Protein AF-A0A3M5MAK5-F1 (afdb_monomer)

InterPro domains:
  IPR031618 Putative type IV secretory system protein [PF16932] (5-114)

pLDDT: mean 80.38, std 16.44, range [36.91, 98.12]

Organism: NCBI:txid103985

Structure (mmCIF, N/CA/C/O backbone):
data_AF-A0A3M5MAK5-F1
#
_entry.id   AF-A0A3M5MAK5-F1
#
loop_
_atom_site.group_PDB
_atom_site.id
_atom_site.type_symbol
_atom_site.label_atom_id
_atom_site.label_alt_id
_atom_site.label_comp_id
_atom_site.label_asym_id
_atom_site.label_entity_id
_atom_site.label_seq_id
_atom_site.pdbx_PDB_ins_code
_atom_site.Cartn_x
_atom_site.Cartn_y
_atom_site.Cartn_z
_atom_site.occupancy
_atom_site.B_iso_or_equiv
_atom_site.auth_seq_id
_atom_site.auth_comp_id
_atom_site.auth_asym_id
_atom_site.auth_atom_id
_atom_site.pdbx_PDB_model_num
ATOM 1 N N . MET A 1 1 ? 29.747 40.293 -6.401 1.00 46.94 1 MET A N 1
ATOM 2 C CA . MET A 1 1 ? 28.872 40.506 -7.576 1.00 46.94 1 MET A CA 1
ATOM 3 C C . MET A 1 1 ? 29.586 39.916 -8.778 1.00 46.94 1 MET A C 1
ATOM 5 O O . MET A 1 1 ? 30.772 40.183 -8.899 1.00 46.94 1 MET A O 1
ATOM 9 N N . ALA A 1 2 ? 28.863 39.138 -9.595 1.00 39.06 2 ALA A N 1
ATOM 10 C CA . ALA A 1 2 ? 29.329 38.220 -10.650 1.00 39.06 2 ALA A CA 1
ATOM 11 C C . ALA A 1 2 ? 30.033 36.967 -10.091 1.00 39.06 2 ALA A C 1
ATOM 13 O O . ALA A 1 2 ? 31.025 37.074 -9.389 1.00 39.06 2 ALA A O 1
ATOM 14 N N . GLY A 1 3 ? 29.567 35.739 -10.284 1.00 36.91 3 GLY A N 1
ATOM 15 C CA . GLY A 1 3 ? 28.543 35.202 -11.173 1.00 36.91 3 GLY A CA 1
ATOM 16 C C . GLY A 1 3 ? 28.989 33.773 -11.460 1.00 36.91 3 GLY A C 1
ATOM 17 O O . GLY A 1 3 ? 29.894 33.569 -12.259 1.00 36.91 3 GLY A O 1
ATOM 18 N N . LEU A 1 4 ? 28.449 32.806 -10.717 1.00 40.28 4 LEU A N 1
ATOM 19 C CA . LEU A 1 4 ? 28.689 31.387 -10.959 1.00 40.28 4 LEU A CA 1
ATOM 20 C C . LEU A 1 4 ? 28.052 31.057 -12.309 1.00 40.28 4 LEU A C 1
ATOM 22 O O . LEU A 1 4 ? 26.830 30.967 -12.403 1.00 40.28 4 LEU A O 1
ATOM 26 N N . SER A 1 5 ? 28.869 30.928 -13.351 1.00 43.47 5 SER A N 1
ATOM 27 C CA . SER A 1 5 ? 28.440 30.375 -14.631 1.00 43.47 5 SER A CA 1
ATOM 28 C C . SER A 1 5 ? 28.127 28.896 -14.425 1.00 43.47 5 SER A C 1
ATOM 30 O O . SER A 1 5 ? 28.962 28.029 -14.661 1.00 43.47 5 SER A O 1
ATOM 32 N N . SER A 1 6 ? 26.929 28.606 -13.919 1.00 42.00 6 S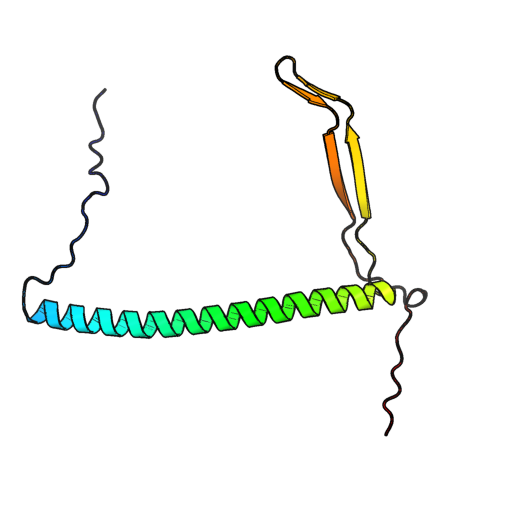ER A N 1
ATOM 33 C CA . SER A 1 6 ? 26.332 27.286 -14.032 1.00 42.00 6 SER A CA 1
ATOM 34 C C . SER A 1 6 ? 26.128 27.022 -15.520 1.00 42.00 6 SER A C 1
ATOM 36 O O . SER A 1 6 ? 25.247 27.619 -16.141 1.00 42.00 6 SER A O 1
ATOM 38 N N . SER A 1 7 ? 26.960 26.159 -16.099 1.00 44.88 7 SER A N 1
ATOM 39 C CA . SER A 1 7 ? 26.634 25.457 -17.336 1.00 44.88 7 SER A CA 1
ATOM 40 C C . SER A 1 7 ? 25.288 24.764 -17.111 1.00 44.88 7 SER A C 1
ATOM 42 O O . SER A 1 7 ? 25.198 23.821 -16.321 1.00 44.88 7 SER A O 1
ATOM 44 N N . GLY A 1 8 ? 24.229 25.338 -17.683 1.00 41.91 8 GLY A N 1
ATOM 45 C CA . GLY A 1 8 ? 22.860 24.851 -17.550 1.00 41.91 8 GLY A CA 1
ATOM 46 C C . GLY A 1 8 ? 22.680 23.451 -18.151 1.00 41.91 8 GLY A C 1
ATOM 47 O O . GLY A 1 8 ? 23.548 22.980 -18.884 1.00 41.91 8 GLY A O 1
ATOM 48 N N . PRO A 1 9 ? 21.558 22.780 -17.848 1.00 50.41 9 PRO A N 1
ATOM 49 C CA . PRO A 1 9 ? 21.302 21.375 -18.171 1.00 50.41 9 PRO A CA 1
ATOM 50 C C . PRO A 1 9 ? 20.887 21.143 -19.641 1.00 50.41 9 PRO A C 1
ATOM 52 O O . PRO A 1 9 ? 20.095 20.248 -19.921 1.00 50.41 9 PRO A O 1
ATOM 55 N N . ASP A 1 10 ? 21.433 21.924 -20.575 1.00 47.34 10 ASP A N 1
ATOM 56 C CA . ASP A 1 10 ? 21.039 21.938 -21.993 1.00 47.34 10 ASP A CA 1
ATOM 57 C C . ASP A 1 10 ? 22.008 21.182 -22.915 1.00 47.34 10 ASP A C 1
ATOM 59 O O . ASP A 1 10 ? 21.983 21.357 -24.132 1.00 47.34 10 ASP A O 1
ATOM 63 N N . ASP A 1 11 ? 22.803 20.260 -22.375 1.00 47.03 11 ASP A N 1
ATOM 64 C CA . ASP A 1 11 ? 23.422 19.224 -23.198 1.00 47.03 11 ASP A CA 1
ATOM 65 C C . ASP A 1 11 ? 22.422 18.079 -23.335 1.00 47.03 11 ASP A C 1
ATOM 67 O O . ASP A 1 11 ? 22.520 17.029 -22.697 1.00 47.03 11 ASP A O 1
ATOM 71 N N . ALA A 1 12 ? 21.412 18.295 -24.178 1.00 49.62 12 ALA A N 1
ATOM 72 C CA . ALA A 1 12 ? 20.669 17.206 -24.781 1.00 49.62 12 ALA A CA 1
ATOM 73 C C . ALA A 1 12 ? 21.692 16.317 -25.500 1.00 49.62 12 ALA A C 1
ATOM 75 O O . ALA A 1 12 ? 22.046 16.570 -26.652 1.00 49.62 12 ALA A O 1
ATOM 76 N N . VAL A 1 13 ? 22.209 15.304 -24.796 1.00 53.34 13 VAL A N 1
ATOM 77 C CA . VAL A 1 13 ? 23.091 14.284 -25.355 1.00 53.34 13 VAL A CA 1
ATOM 78 C C . VAL A 1 13 ? 22.264 13.539 -26.391 1.00 53.34 13 VAL A C 1
ATOM 80 O O . VAL A 1 13 ? 21.595 12.546 -26.114 1.00 53.34 13 VAL A O 1
ATOM 83 N N . SER A 1 14 ? 22.260 14.069 -27.607 1.00 55.44 14 SER A N 1
ATOM 84 C CA . SER A 1 14 ? 21.805 13.371 -28.786 1.00 55.44 14 SER A CA 1
ATOM 85 C C . SER A 1 14 ? 22.767 12.206 -28.958 1.00 55.44 14 SER A C 1
ATOM 87 O O . SER A 1 14 ? 23.863 12.366 -29.491 1.00 55.44 14 SER A O 1
ATOM 89 N N . VAL A 1 15 ? 22.391 11.035 -28.437 1.00 61.50 15 VAL A N 1
ATOM 90 C CA . VAL A 1 15 ? 23.155 9.786 -28.565 1.00 61.50 15 VAL A CA 1
ATOM 91 C C . VAL A 1 15 ? 22.996 9.269 -29.997 1.00 61.50 15 VAL A C 1
ATOM 93 O O . VAL A 1 15 ? 22.450 8.196 -30.245 1.00 61.50 15 VAL A O 1
ATOM 96 N N . THR A 1 16 ? 23.400 10.084 -30.966 1.00 69.75 16 THR A N 1
ATOM 97 C CA . THR A 1 16 ? 23.413 9.726 -32.377 1.00 69.75 16 THR A CA 1
ATOM 98 C C . THR A 1 16 ? 24.720 8.983 -32.635 1.00 69.75 16 THR A C 1
ATOM 100 O O . THR A 1 16 ? 25.785 9.569 -32.463 1.00 69.75 16 THR A O 1
ATOM 103 N N . PRO A 1 17 ? 24.685 7.695 -33.018 1.00 70.19 17 PRO A N 1
ATOM 104 C CA . PRO A 1 17 ? 25.909 6.943 -33.252 1.00 70.19 17 PRO A CA 1
ATOM 105 C C . PRO A 1 17 ? 26.676 7.516 -34.449 1.00 70.19 17 PRO A C 1
ATOM 107 O O . PRO A 1 17 ? 26.117 7.624 -35.541 1.00 70.19 17 PRO A O 1
ATOM 110 N N . GLU A 1 18 ? 27.959 7.826 -34.271 1.00 75.62 18 GLU A N 1
ATOM 111 C CA . GLU A 1 18 ? 28.789 8.473 -35.297 1.00 75.62 18 GLU A CA 1
ATOM 112 C C . GLU A 1 18 ? 29.347 7.466 -36.319 1.00 75.62 18 GLU A C 1
ATOM 114 O O . GLU A 1 18 ? 29.614 7.808 -37.470 1.00 75.62 18 GLU A O 1
ATOM 119 N N . ASN A 1 19 ? 29.491 6.193 -35.926 1.00 76.62 19 ASN A N 1
ATOM 120 C CA . ASN A 1 19 ? 30.038 5.125 -36.773 1.00 76.62 19 ASN A CA 1
ATOM 121 C C . ASN A 1 19 ? 29.157 3.858 -36.760 1.00 76.62 19 ASN A C 1
ATOM 123 O O . ASN A 1 19 ? 28.416 3.590 -35.815 1.00 76.62 19 ASN A O 1
ATOM 127 N N . ARG A 1 20 ? 29.272 3.021 -37.800 1.00 78.44 20 ARG A N 1
ATOM 128 C CA . ARG A 1 20 ? 28.540 1.755 -37.985 1.00 78.44 20 ARG A CA 1
ATOM 129 C C . ARG A 1 20 ? 28.646 0.815 -36.779 1.00 78.44 20 ARG A C 1
ATOM 131 O O . ARG A 1 20 ? 27.646 0.204 -36.414 1.00 78.44 20 ARG A O 1
ATOM 138 N N . VAL A 1 21 ? 29.818 0.735 -36.141 1.00 83.75 21 VAL A N 1
ATOM 139 C CA . VAL A 1 21 ? 30.032 -0.081 -34.928 1.00 83.75 21 VAL A CA 1
ATOM 140 C C . VAL A 1 21 ? 29.203 0.447 -33.755 1.00 83.75 21 VAL A C 1
ATOM 142 O O . VAL A 1 21 ? 28.470 -0.312 -33.125 1.00 83.75 21 VAL A O 1
ATOM 145 N N . GLN A 1 22 ? 29.250 1.759 -33.506 1.00 83.44 22 GLN A N 1
ATOM 146 C CA . GLN A 1 22 ? 28.451 2.397 -32.457 1.00 83.44 22 GLN A CA 1
ATOM 147 C C . GLN A 1 22 ? 26.951 2.260 -32.744 1.00 83.44 22 GLN A C 1
ATOM 149 O O . GLN A 1 22 ? 26.172 2.013 -31.830 1.00 83.44 22 GLN A O 1
ATOM 154 N N . LYS A 1 23 ? 26.538 2.351 -34.017 1.00 85.19 23 LYS A N 1
ATOM 155 C CA . LYS A 1 23 ? 25.139 2.171 -34.422 1.00 85.19 23 LYS A CA 1
ATOM 156 C C . LYS A 1 23 ? 24.638 0.763 -34.123 1.00 85.19 23 LYS A C 1
ATOM 158 O O . LYS A 1 23 ? 23.539 0.619 -33.599 1.00 85.19 23 LYS A O 1
ATOM 163 N N . ALA A 1 24 ? 25.437 -0.261 -34.415 1.00 87.38 24 ALA A N 1
ATOM 164 C CA . ALA A 1 24 ? 25.086 -1.644 -34.105 1.00 87.38 24 ALA A CA 1
ATOM 165 C C . ALA A 1 24 ? 24.965 -1.876 -32.589 1.00 87.38 24 ALA A C 1
ATOM 167 O O . ALA A 1 24 ? 24.001 -2.499 -32.142 1.00 87.38 24 ALA A O 1
ATOM 168 N N . LEU A 1 25 ? 25.897 -1.325 -31.801 1.00 89.00 25 LEU A N 1
ATOM 169 C CA . LEU A 1 25 ? 25.857 -1.401 -30.339 1.00 89.00 25 LEU A CA 1
ATOM 170 C C . LEU A 1 25 ? 24.630 -0.682 -29.765 1.00 89.00 25 LEU A C 1
ATOM 172 O O . LEU A 1 25 ? 23.908 -1.256 -28.955 1.00 89.00 25 LEU A O 1
ATOM 176 N N . TRP A 1 26 ? 24.345 0.533 -30.235 1.00 87.81 26 TRP A N 1
ATOM 177 C CA . TRP A 1 26 ? 23.159 1.291 -29.838 1.00 87.81 26 TRP A CA 1
ATOM 178 C C . TRP A 1 26 ? 21.869 0.536 -30.184 1.00 87.81 26 TRP A C 1
ATOM 180 O O . TRP A 1 26 ? 21.002 0.370 -29.334 1.00 87.81 26 TRP A O 1
ATOM 190 N N . GLN A 1 27 ? 21.762 -0.021 -31.394 1.00 89.62 27 GLN A N 1
ATOM 191 C CA . GLN A 1 27 ? 20.607 -0.832 -31.797 1.00 89.62 27 GLN A CA 1
ATOM 192 C C . GLN A 1 27 ? 20.456 -2.111 -30.961 1.00 89.62 27 GLN A C 1
ATOM 194 O O . GLN A 1 27 ? 19.337 -2.572 -30.734 1.00 89.62 27 GLN A O 1
ATOM 199 N N . ALA A 1 28 ? 21.557 -2.728 -30.527 1.00 92.38 28 ALA A N 1
ATOM 200 C CA . ALA A 1 28 ? 21.514 -3.870 -29.618 1.00 92.38 28 ALA A CA 1
ATOM 201 C C . ALA A 1 28 ? 21.023 -3.450 -28.225 1.00 92.38 28 ALA A C 1
ATOM 203 O O . ALA A 1 28 ? 20.068 -4.042 -27.725 1.00 92.38 28 ALA A O 1
ATOM 204 N N . ALA A 1 29 ? 21.593 -2.384 -27.659 1.00 92.50 29 ALA A N 1
ATOM 205 C CA . ALA A 1 29 ? 21.221 -1.863 -26.347 1.00 92.50 29 ALA A CA 1
ATOM 206 C C . ALA A 1 29 ? 19.757 -1.393 -26.294 1.00 92.50 29 ALA A C 1
ATOM 208 O O . ALA A 1 29 ? 19.048 -1.715 -25.348 1.00 92.50 29 ALA A O 1
ATOM 209 N N . VAL A 1 30 ? 19.262 -0.709 -27.332 1.00 93.75 30 VAL A N 1
ATOM 210 C CA . VAL A 1 30 ? 17.852 -0.289 -27.417 1.00 93.75 30 VAL A CA 1
ATOM 211 C C . VAL A 1 30 ? 16.914 -1.494 -27.473 1.00 93.75 30 VAL A C 1
ATOM 213 O O . VAL A 1 30 ? 15.901 -1.516 -26.777 1.00 93.75 30 VAL A O 1
ATOM 216 N N . ARG A 1 31 ? 17.242 -2.525 -28.263 1.00 94.56 31 ARG A N 1
ATOM 217 C CA . ARG A 1 31 ? 16.429 -3.752 -28.320 1.00 94.56 31 ARG A CA 1
ATOM 218 C C . ARG A 1 31 ? 16.413 -4.488 -26.983 1.00 94.56 31 ARG A C 1
ATOM 220 O O . ARG A 1 31 ? 15.357 -4.974 -26.583 1.00 94.56 31 ARG A O 1
ATOM 227 N N . GLN A 1 32 ? 17.556 -4.547 -26.304 1.00 95.94 32 GLN A N 1
ATOM 228 C CA . GLN A 1 32 ? 17.664 -5.135 -24.973 1.00 95.94 32 GLN A CA 1
ATOM 229 C C . GLN A 1 32 ? 16.836 -4.343 -23.953 1.00 95.94 32 GLN A C 1
ATOM 231 O O . GLN A 1 32 ? 15.958 -4.920 -23.319 1.00 95.94 32 GLN A O 1
ATOM 236 N N . GLY A 1 33 ? 17.028 -3.023 -23.873 1.00 95.44 33 GLY A N 1
ATOM 237 C CA . GLY A 1 33 ? 16.287 -2.155 -22.957 1.00 95.44 33 GLY A CA 1
ATOM 238 C C . GLY A 1 33 ? 14.777 -2.172 -23.202 1.00 95.44 33 GLY A C 1
ATOM 239 O O . GLY A 1 33 ? 13.997 -2.133 -22.257 1.00 95.44 33 GLY A O 1
ATOM 240 N N . TRP A 1 34 ? 14.334 -2.318 -24.454 1.00 95.94 34 TRP A N 1
ATOM 241 C CA . TRP A 1 34 ? 12.915 -2.518 -24.765 1.00 95.94 34 TRP A CA 1
ATOM 242 C C . TRP A 1 34 ? 12.378 -3.857 -24.237 1.00 95.94 34 TRP A C 1
ATOM 244 O O . TRP A 1 34 ? 11.254 -3.934 -23.739 1.00 95.94 34 TRP A O 1
ATOM 254 N N . GLY A 1 35 ? 13.168 -4.929 -24.345 1.00 97.38 35 GLY A N 1
ATOM 255 C CA . GLY A 1 35 ? 12.832 -6.236 -23.780 1.00 97.38 35 GLY A CA 1
ATOM 256 C C . GLY A 1 35 ? 12.724 -6.193 -22.256 1.00 97.38 35 GLY A C 1
ATOM 257 O O . GLY A 1 35 ? 11.692 -6.576 -21.707 1.00 97.38 35 GLY A O 1
ATOM 258 N N . GLU A 1 36 ? 13.752 -5.662 -21.599 1.00 97.25 36 GLU A N 1
ATOM 259 C CA . GLU A 1 36 ? 13.808 -5.493 -20.142 1.00 97.25 36 GLU A CA 1
ATOM 260 C C . GLU A 1 36 ? 12.694 -4.568 -19.634 1.00 97.25 36 GLU A C 1
ATOM 262 O O . GLU A 1 36 ? 12.046 -4.868 -18.634 1.00 97.25 36 GLU A O 1
ATOM 267 N N . GLY A 1 37 ? 12.405 -3.482 -20.356 1.00 97.00 37 GLY A N 1
ATOM 268 C CA . GLY A 1 37 ? 11.330 -2.551 -20.026 1.00 97.00 37 GLY A CA 1
ATOM 269 C C . GLY A 1 37 ? 9.949 -3.206 -20.042 1.00 97.00 37 GLY A C 1
ATOM 270 O O . GLY A 1 37 ? 9.164 -2.985 -19.123 1.00 97.00 37 GLY A O 1
ATOM 271 N N . ARG A 1 38 ? 9.661 -4.063 -21.033 1.00 97.75 38 ARG A N 1
ATOM 272 C CA . ARG A 1 38 ? 8.407 -4.838 -21.061 1.00 97.75 38 ARG A CA 1
ATOM 273 C C . ARG A 1 38 ? 8.313 -5.803 -19.885 1.00 97.75 38 ARG A C 1
ATOM 275 O O . ARG A 1 38 ? 7.302 -5.807 -19.196 1.00 97.75 38 ARG A O 1
ATOM 282 N N . GLN A 1 39 ? 9.378 -6.557 -19.618 1.00 98.06 39 GLN A N 1
ATOM 283 C CA . GLN A 1 39 ? 9.404 -7.490 -18.492 1.00 98.06 39 GLN A CA 1
ATOM 284 C C . GLN A 1 39 ? 9.208 -6.769 -17.149 1.00 98.06 39 GLN A C 1
ATOM 286 O O . GLN A 1 39 ? 8.456 -7.236 -16.298 1.00 98.06 39 GLN A O 1
ATOM 291 N N . SER A 1 40 ? 9.855 -5.617 -16.970 1.00 96.88 40 SER A N 1
ATOM 292 C CA . SER A 1 40 ? 9.684 -4.772 -15.787 1.00 96.88 40 SER A CA 1
ATOM 293 C C . SER A 1 40 ? 8.246 -4.258 -15.664 1.00 96.88 40 SER A C 1
ATOM 295 O O . SER A 1 40 ? 7.647 -4.345 -14.593 1.00 96.88 40 SER A O 1
ATOM 297 N N . ALA A 1 41 ? 7.643 -3.795 -16.765 1.00 97.75 41 ALA A N 1
ATOM 298 C CA . ALA A 1 41 ? 6.250 -3.355 -16.774 1.00 97.75 41 ALA A CA 1
ATOM 299 C C . ALA A 1 41 ? 5.281 -4.481 -16.370 1.00 97.75 41 ALA A C 1
ATOM 301 O O . ALA A 1 41 ? 4.384 -4.244 -15.557 1.00 97.75 41 ALA A O 1
ATOM 302 N N . ASP A 1 42 ? 5.496 -5.702 -16.864 1.00 97.94 42 ASP A N 1
ATOM 303 C CA . ASP A 1 42 ? 4.686 -6.873 -16.510 1.00 97.94 42 ASP A CA 1
ATOM 304 C C . ASP A 1 42 ? 4.808 -7.214 -15.014 1.00 97.94 42 ASP A C 1
ATOM 306 O O . ASP A 1 42 ? 3.801 -7.424 -1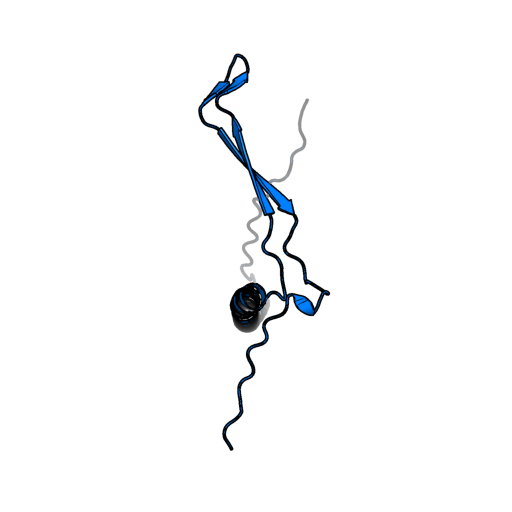4.335 1.00 97.94 42 ASP A O 1
ATOM 310 N N . GLN A 1 43 ? 6.025 -7.185 -14.462 1.00 97.88 43 GLN A N 1
ATOM 311 C CA . GLN A 1 43 ? 6.268 -7.421 -13.032 1.00 97.88 43 GLN A CA 1
ATOM 312 C C . GLN A 1 43 ? 5.604 -6.361 -12.145 1.00 97.88 43 GLN A C 1
ATOM 314 O O . GLN A 1 43 ? 5.013 -6.684 -11.112 1.00 97.88 43 GLN A O 1
ATOM 319 N N . ILE A 1 44 ? 5.675 -5.088 -12.543 1.00 97.94 44 ILE A N 1
ATOM 320 C CA . ILE A 1 44 ? 5.018 -3.988 -11.825 1.00 97.94 44 ILE A CA 1
ATOM 321 C C . ILE A 1 44 ? 3.500 -4.170 -11.856 1.00 97.94 44 ILE A C 1
ATOM 323 O O . ILE A 1 44 ? 2.831 -3.972 -10.838 1.00 97.94 44 ILE A O 1
ATOM 327 N N . LEU A 1 45 ? 2.947 -4.559 -13.005 1.00 97.75 45 LEU A N 1
ATOM 328 C CA . LEU A 1 45 ? 1.521 -4.817 -13.146 1.00 97.75 45 LEU A CA 1
ATOM 329 C C . LEU A 1 45 ? 1.068 -5.947 -12.213 1.00 97.75 45 LEU A C 1
ATOM 331 O O . LEU A 1 45 ? 0.107 -5.772 -11.462 1.00 97.75 45 LEU A O 1
ATOM 335 N N . GLU A 1 46 ? 1.790 -7.066 -12.200 1.00 98.12 46 GLU A N 1
ATOM 336 C CA . GLU A 1 46 ? 1.515 -8.197 -11.312 1.00 98.12 46 G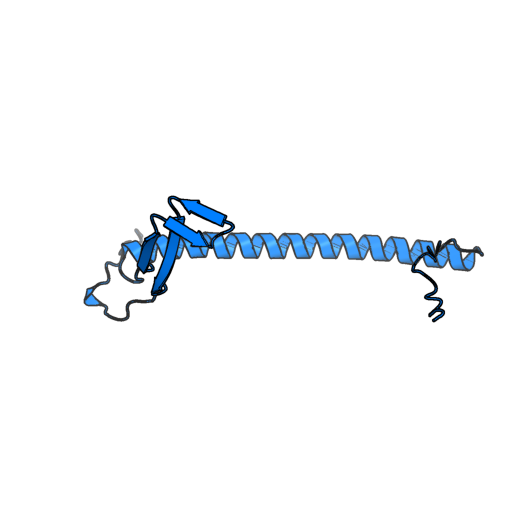LU A CA 1
ATOM 337 C C . GLU A 1 46 ? 1.584 -7.792 -9.831 1.00 98.12 46 GLU A C 1
ATOM 339 O O . GLU A 1 46 ? 0.660 -8.064 -9.057 1.00 98.12 46 GLU A O 1
ATOM 344 N N . ALA A 1 47 ? 2.636 -7.075 -9.428 1.00 97.81 47 ALA A N 1
ATOM 345 C CA . ALA A 1 47 ? 2.791 -6.592 -8.058 1.00 97.81 47 ALA A CA 1
ATOM 346 C C . ALA A 1 47 ? 1.633 -5.671 -7.633 1.00 97.81 47 ALA A C 1
ATOM 348 O O . ALA A 1 47 ? 1.116 -5.786 -6.516 1.00 97.81 47 ALA A O 1
ATOM 349 N N . ASN A 1 48 ? 1.179 -4.792 -8.531 1.00 97.69 48 ASN A N 1
ATOM 350 C CA . ASN A 1 48 ? 0.042 -3.909 -8.283 1.00 97.69 48 ASN A CA 1
ATOM 351 C C . ASN A 1 48 ? -1.272 -4.685 -8.140 1.00 97.69 48 ASN A C 1
ATOM 353 O O . ASN A 1 48 ? -2.048 -4.397 -7.226 1.00 97.69 48 ASN A O 1
ATOM 357 N N . PHE A 1 49 ? -1.511 -5.702 -8.972 1.00 97.69 49 PHE A N 1
ATOM 358 C CA . PHE A 1 49 ? -2.685 -6.5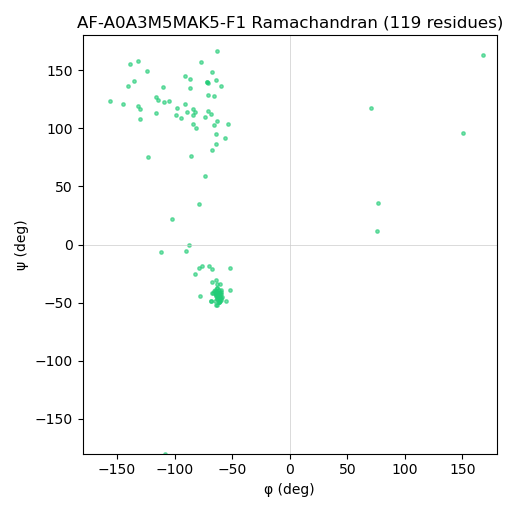69 -8.833 1.00 97.69 49 PHE A CA 1
ATOM 359 C C . PHE A 1 49 ? -2.673 -7.362 -7.527 1.00 97.69 49 PHE A C 1
ATOM 361 O O . PHE A 1 49 ? -3.703 -7.459 -6.850 1.00 97.69 49 PHE A O 1
ATOM 368 N N . ASN A 1 50 ? -1.513 -7.884 -7.132 1.00 97.50 50 ASN A N 1
ATOM 369 C CA . ASN A 1 50 ? -1.348 -8.586 -5.864 1.00 97.50 50 ASN A CA 1
ATOM 370 C C . ASN A 1 50 ? -1.629 -7.658 -4.676 1.00 97.50 50 ASN A C 1
ATOM 372 O O . ASN A 1 50 ? -2.359 -8.033 -3.754 1.00 97.50 50 ASN A O 1
ATOM 376 N N . ARG A 1 51 ? -1.129 -6.417 -4.724 1.00 97.38 5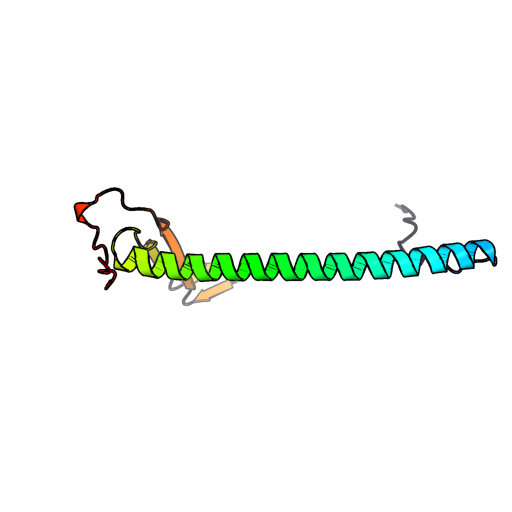1 ARG A N 1
ATOM 377 C CA . ARG A 1 51 ? -1.415 -5.392 -3.713 1.00 97.38 51 ARG A CA 1
ATOM 378 C C . ARG A 1 51 ? -2.902 -5.054 -3.650 1.00 97.38 51 ARG A C 1
ATOM 380 O O . ARG A 1 51 ? -3.474 -5.098 -2.566 1.00 97.38 51 ARG A O 1
ATOM 387 N N . LEU A 1 52 ? -3.540 -4.785 -4.789 1.00 97.31 52 LEU A N 1
ATOM 388 C CA . LEU A 1 52 ? -4.971 -4.479 -4.851 1.00 97.31 52 LEU A CA 1
ATOM 389 C C . LEU A 1 52 ? -5.813 -5.625 -4.280 1.00 97.31 52 LEU A C 1
ATOM 391 O O . LEU A 1 52 ? -6.709 -5.402 -3.468 1.00 97.31 52 LEU A O 1
ATOM 395 N N . THR A 1 53 ? -5.490 -6.861 -4.661 1.00 97.12 53 THR A N 1
ATOM 396 C CA . THR A 1 53 ? -6.177 -8.062 -4.177 1.00 97.12 53 THR A CA 1
ATOM 397 C C . THR A 1 53 ? -6.024 -8.218 -2.666 1.00 97.12 53 THR A C 1
ATOM 399 O O . THR A 1 53 ? -7.006 -8.494 -1.973 1.00 97.12 53 THR A O 1
ATOM 402 N N . ARG A 1 54 ? -4.808 -8.028 -2.139 1.00 97.38 54 ARG A N 1
ATOM 403 C CA . ARG A 1 54 ? -4.528 -8.074 -0.700 1.00 97.38 54 ARG A CA 1
ATOM 404 C C . ARG A 1 54 ? -5.310 -7.001 0.050 1.00 97.38 54 ARG A C 1
ATOM 406 O O . ARG A 1 54 ? -5.967 -7.320 1.037 1.00 97.38 54 ARG A O 1
ATOM 413 N N . ASP A 1 55 ? -5.256 -5.760 -0.419 1.00 96.88 55 ASP A N 1
ATOM 414 C CA . ASP A 1 55 ? -5.862 -4.616 0.260 1.00 96.88 55 ASP A CA 1
ATOM 415 C C . ASP A 1 55 ? -7.401 -4.728 0.237 1.00 96.88 55 ASP A C 1
ATOM 417 O O . ASP A 1 55 ? -8.053 -4.554 1.269 1.00 96.88 55 ASP A O 1
ATOM 421 N N . TYR A 1 56 ? -7.993 -5.148 -0.889 1.00 96.06 56 TYR A N 1
ATOM 422 C CA . TYR A 1 56 ? -9.431 -5.421 -0.993 1.00 96.06 56 TYR A CA 1
ATOM 423 C C . TYR A 1 56 ? -9.885 -6.546 -0.052 1.00 96.06 56 TYR A C 1
ATOM 425 O O . TYR A 1 56 ? -10.842 -6.381 0.711 1.00 96.06 56 TYR A O 1
ATOM 433 N N . ARG A 1 57 ? -9.180 -7.687 -0.058 1.00 96.75 57 ARG A N 1
ATOM 434 C CA . ARG A 1 57 ? -9.477 -8.807 0.852 1.00 96.75 57 ARG A CA 1
ATOM 435 C C . ARG A 1 57 ? -9.313 -8.398 2.314 1.00 96.75 57 ARG A C 1
ATOM 437 O O . ARG A 1 57 ? -10.142 -8.778 3.135 1.00 96.75 57 ARG A O 1
ATOM 444 N N . GLY A 1 58 ? -8.294 -7.599 2.628 1.00 95.31 58 GLY A N 1
ATOM 445 C CA . GLY A 1 58 ? -8.057 -7.058 3.965 1.00 95.31 58 GLY A CA 1
ATOM 446 C C . GLY A 1 58 ? -9.213 -6.188 4.456 1.00 95.31 58 GLY A C 1
ATOM 447 O O . GLY A 1 58 ? -9.692 -6.385 5.570 1.00 95.31 58 GLY A O 1
ATOM 448 N N . MET A 1 59 ? -9.736 -5.289 3.615 1.00 94.81 59 MET A N 1
ATOM 449 C CA . MET A 1 59 ? -10.907 -4.469 3.959 1.00 94.81 59 MET A CA 1
ATOM 450 C C . MET A 1 59 ? -12.179 -5.306 4.148 1.00 94.81 59 MET A C 1
ATOM 452 O O . MET A 1 59 ? -12.958 -5.052 5.070 1.00 94.81 59 MET A O 1
ATOM 456 N N . LEU A 1 60 ? -12.385 -6.333 3.316 1.00 94.75 60 LEU A N 1
ATOM 457 C CA . LEU A 1 60 ? -13.509 -7.257 3.483 1.00 94.75 60 LEU A CA 1
ATOM 458 C C . LEU A 1 60 ? -13.398 -8.037 4.801 1.00 94.75 60 LEU A C 1
ATOM 460 O O . LEU A 1 60 ? -14.384 -8.150 5.533 1.00 94.75 60 LEU A O 1
ATOM 464 N N . MET A 1 61 ? -12.201 -8.535 5.121 1.00 93.62 61 MET A N 1
ATOM 465 C CA . MET A 1 61 ? -11.913 -9.225 6.378 1.00 93.62 61 MET A CA 1
ATOM 466 C C . MET A 1 61 ? -12.135 -8.298 7.576 1.00 93.62 61 MET A C 1
ATOM 468 O O . MET A 1 61 ? -12.822 -8.688 8.513 1.00 93.62 61 MET A O 1
ATOM 472 N N . TYR A 1 62 ? -11.651 -7.053 7.524 1.00 92.88 62 TYR A N 1
ATOM 473 C CA . TYR A 1 62 ? -11.918 -6.040 8.549 1.00 92.88 62 TYR A CA 1
ATOM 474 C C . TYR A 1 62 ? -13.423 -5.845 8.771 1.00 92.88 62 TYR A C 1
ATOM 476 O O . TYR A 1 62 ? -13.893 -5.916 9.902 1.00 92.88 62 TYR A O 1
ATOM 484 N N . SER A 1 63 ? -14.199 -5.679 7.695 1.00 90.69 63 SER A N 1
ATOM 485 C CA . SER A 1 63 ? -15.657 -5.525 7.773 1.00 90.69 63 SER A CA 1
ATOM 486 C C . SER A 1 63 ? -16.339 -6.733 8.429 1.00 90.69 63 SER A C 1
ATOM 488 O O . SER A 1 63 ? -17.287 -6.576 9.199 1.00 90.69 63 SER A O 1
ATOM 490 N N . GLN A 1 64 ? -15.863 -7.948 8.142 1.00 91.25 64 GLN A N 1
ATOM 491 C CA . GLN A 1 64 ? -16.364 -9.171 8.771 1.00 91.25 64 GLN A CA 1
ATOM 492 C C . GLN A 1 64 ? -15.995 -9.242 10.257 1.00 91.25 64 GLN A C 1
ATOM 494 O O . GLN A 1 64 ? -16.878 -9.475 11.079 1.00 91.25 64 GLN A O 1
ATOM 499 N N . LEU A 1 65 ? -14.728 -9.004 10.601 1.00 90.56 65 LEU A N 1
ATOM 500 C CA . LEU A 1 65 ? -14.227 -9.047 11.976 1.00 90.56 65 LEU A CA 1
ATOM 501 C C . LEU A 1 65 ? -14.874 -7.983 12.864 1.00 90.56 65 LEU A C 1
ATOM 503 O O . LEU A 1 65 ? -15.191 -8.271 14.015 1.00 90.56 65 LEU A O 1
ATOM 507 N N . LEU A 1 66 ? -15.130 -6.791 12.319 1.00 90.81 66 LEU A N 1
ATOM 508 C CA . LEU A 1 66 ? -15.852 -5.721 13.003 1.00 90.81 66 LEU A CA 1
ATOM 509 C C . LEU A 1 66 ? -17.277 -6.157 13.366 1.00 90.81 66 LEU A C 1
ATOM 511 O O . LEU A 1 66 ? -17.697 -6.002 14.507 1.00 90.81 66 LEU A O 1
ATOM 515 N N . ARG A 1 67 ? -18.013 -6.770 12.425 1.00 88.12 67 ARG A N 1
ATOM 516 C CA . ARG A 1 67 ? -19.362 -7.305 12.704 1.00 88.12 67 ARG A CA 1
ATOM 517 C C . ARG A 1 67 ? -19.357 -8.442 13.723 1.00 88.12 67 ARG A C 1
ATOM 519 O O . ARG A 1 67 ? -20.342 -8.632 14.422 1.00 88.12 67 ARG A O 1
ATOM 526 N N . GLN A 1 68 ? -18.276 -9.209 13.769 1.00 90.12 68 GLN A N 1
ATOM 527 C CA . GLN A 1 68 ? -18.107 -10.327 14.691 1.00 90.12 68 GLN A CA 1
ATOM 528 C C . GLN A 1 68 ? -17.510 -9.900 16.045 1.00 90.12 68 GLN A C 1
ATOM 530 O O . GLN A 1 68 ? -17.326 -10.752 16.907 1.00 90.12 68 GLN A O 1
ATOM 535 N N . GLY A 1 69 ? -17.195 -8.616 16.253 1.00 87.06 69 GLY A N 1
ATOM 536 C CA . GLY A 1 69 ? -16.656 -8.107 17.520 1.00 87.06 69 GLY A CA 1
ATOM 537 C C . GLY A 1 69 ? -15.178 -8.422 17.783 1.00 87.06 69 GLY A C 1
ATOM 538 O O . GLY A 1 69 ? -14.701 -8.216 18.893 1.00 87.06 69 GLY A O 1
ATOM 539 N N . PHE A 1 70 ? -14.426 -8.901 16.785 1.00 87.62 70 PHE A N 1
ATOM 540 C CA . PHE A 1 70 ? -12.984 -9.162 16.924 1.00 87.62 70 PHE A CA 1
ATOM 541 C C . PHE A 1 70 ? -12.124 -7.895 16.823 1.00 87.62 70 PHE A C 1
ATOM 543 O O . PHE A 1 70 ? -10.960 -7.911 17.225 1.00 87.62 70 PHE A O 1
ATOM 550 N N . ILE A 1 71 ? -12.657 -6.818 16.240 1.00 90.25 71 ILE A N 1
ATOM 551 C CA . ILE A 1 71 ? -11.962 -5.542 16.037 1.00 90.25 71 ILE A CA 1
ATOM 552 C C . ILE A 1 71 ? -12.894 -4.397 16.434 1.00 90.25 71 ILE A C 1
ATOM 554 O O . ILE A 1 71 ? -14.078 -4.432 16.103 1.00 90.25 71 ILE A O 1
ATOM 558 N N . THR A 1 72 ? -12.362 -3.362 17.082 1.00 87.12 72 THR A N 1
ATOM 559 C CA . THR A 1 72 ? -13.079 -2.105 17.328 1.00 87.12 72 THR A CA 1
ATOM 560 C C . THR A 1 72 ? -12.944 -1.137 16.153 1.00 87.12 72 THR A C 1
ATOM 562 O O . THR A 1 72 ? -11.897 -1.034 15.507 1.00 87.12 72 THR A O 1
ATOM 565 N N . ALA A 1 73 ? -14.019 -0.405 15.856 1.00 86.38 73 ALA A N 1
ATOM 566 C CA . ALA A 1 73 ? -13.964 0.690 14.894 1.00 86.38 73 ALA A CA 1
ATOM 567 C C . ALA A 1 73 ? -13.109 1.842 15.448 1.00 86.38 73 ALA A C 1
ATOM 569 O O . ALA A 1 73 ? -13.098 2.063 16.661 1.00 86.38 73 ALA A O 1
ATOM 570 N N . PRO A 1 74 ? -12.418 2.599 14.582 1.00 87.62 74 PRO A N 1
ATOM 571 C CA . PRO A 1 74 ? -11.702 3.776 15.032 1.00 87.62 74 PRO A CA 1
ATOM 572 C C . PRO A 1 74 ? -12.672 4.824 15.588 1.00 87.62 74 PRO A C 1
ATOM 574 O O . PRO A 1 74 ? -13.744 5.060 15.023 1.00 87.62 74 PRO A O 1
ATOM 577 N N . VAL A 1 75 ? -12.270 5.497 16.661 1.00 82.56 75 VAL A N 1
ATOM 578 C CA . VAL A 1 75 ? -13.057 6.583 17.251 1.00 82.56 75 VAL A CA 1
ATOM 579 C C . VAL A 1 75 ? -12.624 7.892 16.613 1.00 82.56 75 VAL A C 1
ATOM 581 O O . VAL A 1 75 ? -11.462 8.284 16.694 1.00 82.56 75 VAL A O 1
ATOM 584 N N . VAL A 1 76 ? -13.568 8.584 15.984 1.00 83.69 76 VAL A N 1
ATOM 585 C CA . VAL A 1 76 ? -13.334 9.872 15.331 1.00 83.69 76 VAL A CA 1
ATOM 586 C C . VAL A 1 76 ? -13.919 10.980 16.198 1.00 83.69 76 VAL A C 1
ATOM 588 O O .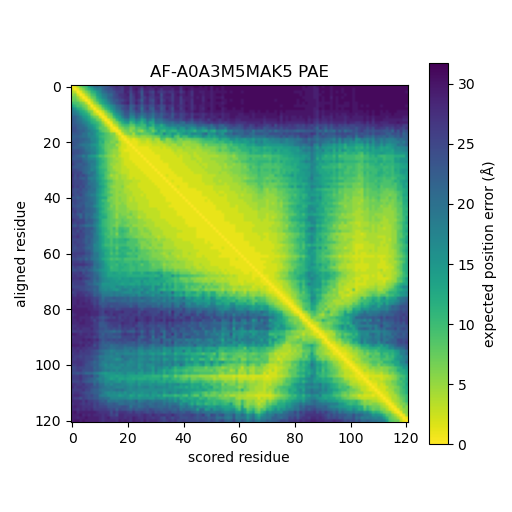 VAL A 1 76 ? -15.111 10.953 16.504 1.00 83.69 76 VAL A O 1
ATOM 591 N N . THR A 1 77 ? -13.102 11.960 16.582 1.00 78.25 77 THR A N 1
ATOM 592 C CA . THR A 1 77 ? -13.600 13.211 17.158 1.00 78.25 77 THR 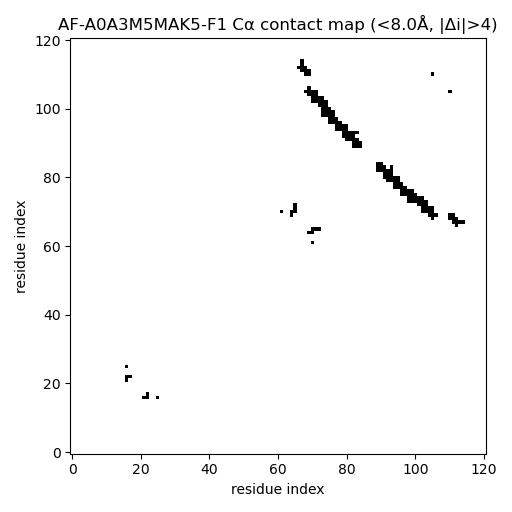A CA 1
ATOM 593 C C . THR A 1 77 ? -13.834 14.239 16.072 1.00 78.25 77 THR A C 1
ATOM 595 O O . THR A 1 77 ? -13.114 14.327 15.076 1.00 78.25 77 THR A O 1
ATOM 598 N N . ASP A 1 78 ? -14.869 15.033 16.286 1.00 76.88 78 ASP A N 1
ATOM 599 C CA . ASP A 1 78 ? -15.308 16.052 15.362 1.00 76.88 78 ASP A CA 1
ATOM 600 C C . ASP A 1 78 ? -15.474 17.361 16.126 1.00 76.88 78 ASP A C 1
ATOM 602 O O . ASP A 1 78 ? -16.253 17.440 17.075 1.00 76.88 78 ASP A O 1
ATOM 606 N N . GLN A 1 79 ? -14.680 18.360 15.759 1.00 74.56 79 GLN A N 1
ATOM 607 C CA . GLN A 1 79 ? -14.705 19.684 16.361 1.00 74.56 79 GLN A CA 1
ATOM 608 C C . GLN A 1 79 ? -15.127 20.689 15.296 1.00 74.56 79 GLN A C 1
ATOM 610 O O . GLN A 1 79 ? -14.414 20.929 14.321 1.00 74.56 79 GLN A O 1
ATOM 615 N N . GLN A 1 80 ? -16.306 21.271 15.485 1.00 66.75 80 GLN A N 1
ATOM 616 C CA . GLN A 1 80 ? -16.802 22.348 14.641 1.00 66.75 80 GLN A CA 1
ATOM 617 C C . GLN A 1 80 ? -16.326 23.679 15.227 1.00 66.75 80 GLN A C 1
ATOM 619 O O . GLN A 1 80 ? -16.719 24.047 16.334 1.00 66.75 80 GLN A O 1
ATOM 624 N N . GLN A 1 81 ? -15.464 24.389 14.501 1.00 68.38 81 GLN A N 1
ATOM 625 C CA . GLN A 1 81 ? -15.051 25.744 14.846 1.00 68.38 81 GLN A CA 1
ATOM 626 C C . GLN A 1 81 ? -15.861 26.735 14.009 1.00 68.38 81 GLN A C 1
ATOM 628 O O . GLN A 1 81 ? -15.739 26.821 12.788 1.00 68.38 81 GLN A O 1
ATOM 633 N N . THR A 1 82 ? -16.738 27.483 14.677 1.00 61.31 82 THR A N 1
ATOM 634 C CA . THR A 1 82 ? -17.666 28.401 14.002 1.00 61.31 82 THR A CA 1
ATOM 635 C C . THR A 1 82 ? -16.938 29.573 13.337 1.00 61.31 82 THR A C 1
ATOM 637 O O . THR A 1 82 ? -17.369 30.016 12.274 1.00 61.31 82 THR A O 1
ATOM 640 N N . VAL A 1 83 ? -15.822 30.041 13.910 1.00 60.66 83 VAL A N 1
ATOM 641 C CA . VAL A 1 83 ? -14.978 31.109 13.353 1.00 60.66 83 VAL A CA 1
ATOM 642 C C . VAL A 1 83 ? -13.512 30.818 13.681 1.00 60.66 83 VAL A C 1
ATOM 644 O O . VAL A 1 83 ? -13.151 30.757 14.855 1.00 60.66 83 VAL A O 1
ATOM 647 N N . THR A 1 84 ? -12.675 30.694 12.652 1.00 63.84 84 THR A N 1
ATOM 648 C CA . THR A 1 84 ? -11.224 30.490 12.784 1.00 63.84 84 THR A CA 1
ATOM 649 C C . THR A 1 84 ? -10.501 31.469 11.860 1.00 63.84 84 THR A C 1
ATOM 651 O O . THR A 1 84 ? -10.722 31.462 10.647 1.00 63.84 84 THR A O 1
ATOM 654 N N . GLY A 1 85 ? -9.661 32.355 12.405 1.00 65.50 85 GLY A N 1
ATOM 655 C CA . GLY A 1 85 ? -8.966 33.360 11.598 1.00 65.50 85 GLY A CA 1
ATOM 656 C C . GLY A 1 85 ? -8.269 34.478 12.377 1.00 65.50 85 GLY A C 1
ATOM 657 O O . GLY A 1 85 ? -8.577 34.717 13.540 1.00 65.50 85 GLY A O 1
ATOM 658 N N . ASP A 1 86 ? -7.363 35.175 11.689 1.00 71.56 86 ASP A N 1
ATOM 659 C CA . ASP A 1 86 ? -6.629 36.360 12.160 1.00 71.56 86 ASP A CA 1
ATOM 660 C C . ASP A 1 86 ? -7.131 37.634 11.449 1.00 71.56 86 ASP A C 1
ATOM 662 O O . ASP A 1 86 ? -7.983 37.579 10.562 1.00 71.56 86 ASP A O 1
ATOM 666 N N . ARG A 1 87 ? -6.558 38.808 11.770 1.00 68.56 87 ARG A N 1
ATOM 667 C CA . ARG A 1 87 ? -6.946 40.120 11.195 1.00 68.56 87 ARG A CA 1
ATOM 668 C C . ARG A 1 87 ? -6.983 40.189 9.660 1.00 68.56 87 ARG A C 1
ATOM 670 O O . ARG A 1 87 ? -7.598 41.110 9.134 1.00 68.56 87 ARG A O 1
ATOM 677 N N . GLN A 1 88 ? -6.312 39.279 8.952 1.00 72.69 88 GLN A N 1
ATOM 678 C CA . GLN A 1 88 ? -6.227 39.273 7.484 1.00 72.69 88 GLN A CA 1
ATOM 679 C C . GLN A 1 88 ? -6.964 38.108 6.809 1.00 72.69 88 GLN A C 1
ATOM 681 O O . GLN A 1 88 ? -7.053 38.083 5.583 1.00 72.69 88 GLN A O 1
ATOM 686 N N . LYS A 1 89 ? -7.496 37.141 7.569 1.00 62.84 89 LYS A N 1
ATOM 687 C CA . LYS A 1 89 ? -8.218 35.997 7.002 1.00 62.84 89 LYS A CA 1
ATOM 688 C C . LYS A 1 89 ? -9.178 35.410 8.025 1.00 62.84 89 LYS A C 1
ATOM 690 O O . LYS A 1 89 ? -8.744 34.983 9.086 1.00 62.84 89 LYS A O 1
ATOM 695 N N . LEU A 1 90 ? -10.453 35.334 7.662 1.00 76.88 90 LEU A N 1
ATOM 696 C CA . LEU A 1 90 ? -11.519 34.733 8.456 1.00 76.88 90 LEU A CA 1
ATOM 697 C C . LEU A 1 90 ? -12.076 33.522 7.706 1.00 76.88 90 LEU A C 1
ATOM 699 O O . LEU A 1 90 ? -12.444 33.635 6.538 1.00 76.88 90 LEU A O 1
ATOM 703 N N . THR A 1 91 ? -12.121 32.374 8.374 1.00 71.25 91 THR A N 1
ATOM 704 C CA . THR A 1 91 ? -12.750 31.149 7.873 1.00 71.25 91 THR A CA 1
ATOM 705 C C . THR A 1 91 ? -13.942 30.839 8.769 1.00 71.25 91 THR A C 1
ATOM 707 O O . THR A 1 91 ? -13.804 30.759 9.989 1.00 71.25 91 THR A O 1
ATOM 710 N N . THR A 1 92 ? -15.123 30.704 8.172 1.00 70.00 92 THR A N 1
ATOM 711 C CA . THR A 1 92 ? -16.376 30.435 8.889 1.00 70.00 92 THR A CA 1
ATOM 712 C C . THR A 1 92 ? -16.826 29.015 8.588 1.00 70.00 92 THR A C 1
ATOM 714 O O . THR A 1 92 ? -16.825 28.606 7.428 1.00 70.00 92 THR A O 1
ATOM 717 N N . GLY A 1 93 ? -17.245 28.282 9.621 1.00 71.06 93 GLY A N 1
ATOM 718 C CA . GLY A 1 93 ? -17.743 26.912 9.473 1.00 71.06 93 GLY A CA 1
ATOM 719 C C . GLY A 1 93 ? -16.645 25.869 9.259 1.00 71.06 93 GLY A C 1
ATOM 720 O O . GLY A 1 93 ? -16.858 24.914 8.512 1.00 71.06 93 GLY A O 1
ATOM 721 N N . ASP A 1 94 ? -15.488 26.042 9.900 1.00 75.06 94 ASP A N 1
ATOM 722 C CA . ASP A 1 94 ? -14.407 25.066 9.824 1.00 75.06 94 ASP A CA 1
ATOM 723 C C . ASP A 1 94 ? -14.762 23.800 10.625 1.00 75.06 94 ASP A C 1
ATOM 725 O O . ASP A 1 94 ? -15.363 23.856 11.705 1.00 75.06 94 ASP A O 1
ATOM 729 N N . ARG A 1 95 ? -14.416 22.632 10.082 1.00 75.25 95 ARG A N 1
ATOM 730 C CA . ARG A 1 95 ? -14.692 21.331 10.702 1.00 75.25 95 ARG A CA 1
ATOM 731 C C . ARG A 1 95 ? -13.418 20.515 10.721 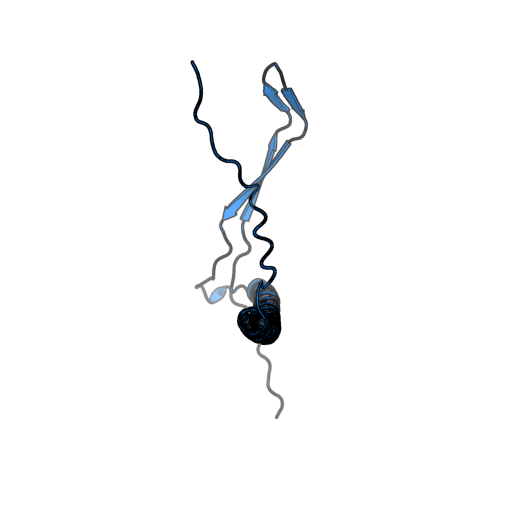1.00 75.25 95 ARG A C 1
ATOM 733 O O . ARG A 1 95 ? -12.983 19.989 9.698 1.00 75.25 95 ARG A O 1
ATOM 740 N N . VAL A 1 96 ? -12.857 20.365 11.913 1.00 78.88 96 VAL A N 1
ATOM 741 C CA . VAL A 1 96 ? -11.655 19.570 12.132 1.00 78.88 96 VAL A CA 1
ATOM 742 C C . VAL A 1 96 ? -12.071 18.199 12.640 1.00 78.88 96 VAL A C 1
ATOM 744 O O . VAL A 1 96 ? -12.661 18.057 13.712 1.00 78.88 96 VAL A O 1
ATOM 747 N N . ARG A 1 97 ? -11.748 17.173 11.855 1.00 79.81 97 ARG A N 1
ATOM 748 C CA . ARG A 1 97 ? -11.994 15.775 12.194 1.00 79.81 97 ARG A CA 1
ATOM 749 C C . ARG A 1 97 ? -10.666 15.095 12.499 1.00 79.81 97 ARG A C 1
ATOM 751 O O . ARG A 1 97 ? -9.782 15.080 11.647 1.00 79.81 97 ARG A O 1
ATOM 758 N N . SER A 1 98 ? -10.535 14.528 13.694 1.00 81.44 98 SER A N 1
ATOM 759 C CA . SER A 1 98 ? -9.317 13.843 14.135 1.00 81.44 98 SER A CA 1
ATOM 760 C C . SER A 1 98 ? -9.611 12.406 14.557 1.00 81.44 98 SER A C 1
ATOM 762 O O . SER A 1 98 ? -10.703 12.086 15.030 1.00 81.44 98 SER A O 1
ATOM 764 N N . LEU A 1 99 ? -8.635 11.522 14.364 1.00 80.38 99 LEU A N 1
ATOM 765 C CA . LEU A 1 99 ? -8.703 10.140 14.821 1.00 80.38 99 LEU A CA 1
ATOM 766 C C . LEU A 1 99 ? -8.255 10.095 16.284 1.00 80.38 99 LEU A C 1
ATOM 768 O O . LEU A 1 99 ? -7.090 10.343 16.582 1.00 80.38 99 LEU A O 1
ATOM 772 N N . LYS A 1 100 ? -9.181 9.810 17.198 1.00 81.75 100 LYS A N 1
ATOM 773 C CA . LYS A 1 100 ? -8.885 9.719 18.632 1.00 81.75 100 LYS A CA 1
ATOM 774 C C . LYS A 1 100 ? -8.213 8.398 18.973 1.00 81.75 100 LYS A C 1
ATOM 776 O O . LYS A 1 100 ? -7.256 8.370 19.736 1.00 81.75 100 LYS A O 1
ATOM 781 N N . GLU A 1 101 ? -8.740 7.318 18.408 1.00 83.75 101 GLU A N 1
ATOM 782 C CA . GLU A 1 101 ? -8.267 5.959 18.642 1.00 83.75 101 GLU A CA 1
ATOM 783 C C . GLU A 1 101 ? -8.292 5.177 17.333 1.00 83.75 101 GLU A C 1
ATOM 785 O O . GLU A 1 101 ? -9.252 5.251 16.557 1.00 83.75 101 GLU A O 1
ATOM 790 N N . ASN A 1 102 ? -7.222 4.425 17.095 1.00 86.38 102 ASN A N 1
ATOM 791 C CA . ASN A 1 102 ? -7.108 3.560 15.932 1.00 86.38 102 ASN A CA 1
ATOM 792 C C . ASN A 1 102 ? -7.946 2.292 16.136 1.00 86.38 102 ASN A C 1
ATOM 794 O O . ASN A 1 102 ? -8.205 1.875 17.263 1.00 86.38 102 ASN A O 1
ATOM 798 N N . ALA A 1 103 ? -8.320 1.644 15.032 1.00 85.69 103 ALA A N 1
ATOM 799 C CA . ALA A 1 103 ? -8.903 0.310 15.101 1.00 85.69 103 ALA A CA 1
ATOM 800 C C . ALA A 1 103 ? -7.915 -0.673 15.751 1.00 85.69 103 ALA A C 1
ATOM 802 O O . ALA A 1 103 ? -6.729 -0.677 15.408 1.00 85.69 103 ALA A O 1
ATOM 803 N N . GLY A 1 104 ? -8.408 -1.519 16.654 1.00 88.88 104 GLY A N 1
ATOM 804 C CA . GLY A 1 104 ? -7.594 -2.495 17.376 1.00 88.88 104 GLY A CA 1
ATOM 805 C C . GLY A 1 104 ? -8.292 -3.841 17.514 1.00 88.88 104 GLY A C 1
ATOM 806 O O . GLY A 1 104 ? -9.518 -3.925 17.469 1.00 88.88 104 GLY A O 1
ATOM 807 N N . PHE A 1 105 ? -7.506 -4.906 17.674 1.00 91.00 105 PHE A N 1
ATOM 808 C CA . PHE A 1 105 ? -8.044 -6.232 17.977 1.00 91.00 105 PHE A CA 1
ATOM 809 C C . PHE A 1 105 ? -8.563 -6.286 19.415 1.00 91.00 105 PHE A C 1
ATOM 811 O O . PHE A 1 105 ? -7.919 -5.774 20.329 1.00 91.00 105 PHE A O 1
ATOM 818 N N . VAL A 1 106 ? -9.701 -6.949 19.608 1.00 90.44 106 VAL A N 1
ATOM 819 C CA . VAL A 1 106 ? -10.313 -7.176 20.919 1.00 90.44 106 VAL A CA 1
ATOM 820 C C . VAL A 1 106 ? -9.858 -8.541 21.440 1.00 90.44 106 VAL A C 1
ATOM 822 O O . VAL A 1 106 ? -10.288 -9.554 20.892 1.00 90.44 106 VAL A O 1
ATOM 825 N N . PRO A 1 107 ? -9.000 -8.620 22.473 1.00 87.31 107 PRO A N 1
ATOM 826 C CA . PRO A 1 107 ? -8.547 -9.899 23.031 1.00 87.31 107 PRO A CA 1
ATOM 827 C C . PRO A 1 107 ? -9.608 -10.588 23.907 1.00 87.31 107 PRO A C 1
ATOM 829 O O . PRO A 1 107 ? -9.513 -11.790 24.161 1.00 87.31 107 PRO A O 1
ATOM 832 N N . ASP A 1 108 ? -10.609 -9.839 24.373 1.00 88.75 108 ASP A N 1
ATOM 833 C CA . ASP A 1 108 ? -11.710 -10.353 25.181 1.00 88.75 108 ASP A CA 1
ATOM 834 C C . ASP A 1 108 ? -12.694 -11.167 24.329 1.00 88.75 108 ASP A C 1
ATOM 836 O O . ASP A 1 108 ? -13.449 -10.636 23.514 1.00 88.75 108 ASP A O 1
ATOM 840 N N . LYS A 1 109 ? -12.698 -12.482 24.557 1.00 85.25 109 LYS A N 1
ATOM 841 C CA . LYS A 1 109 ? -13.500 -13.447 23.799 1.00 85.25 109 LYS A CA 1
ATOM 842 C C . LYS A 1 109 ? -14.997 -13.344 24.060 1.00 85.25 109 LYS A C 1
ATOM 844 O O . LYS A 1 109 ? -15.774 -13.856 23.260 1.00 85.25 109 LYS A O 1
ATOM 849 N N . THR A 1 110 ? -15.414 -12.719 25.161 1.00 87.44 110 THR A N 1
ATOM 850 C CA . THR A 1 110 ? -16.842 -12.589 25.497 1.00 87.44 110 THR A CA 1
ATOM 851 C C . THR A 1 110 ? -17.586 -11.677 24.522 1.00 87.44 110 THR A C 1
ATOM 853 O O . THR A 1 110 ? -18.798 -11.791 24.369 1.00 87.44 110 THR A O 1
ATOM 856 N N . GLN A 1 111 ? -16.852 -10.818 23.812 1.00 83.38 111 GLN A N 1
ATOM 857 C CA . GLN A 1 111 ? -17.381 -9.877 22.827 1.00 83.38 111 GLN A CA 1
ATOM 858 C C . GLN A 1 111 ? -17.440 -10.474 21.411 1.00 83.38 111 GLN A C 1
ATOM 860 O O . GLN A 1 111 ? -17.949 -9.840 20.483 1.00 83.38 111 GLN A O 1
ATOM 865 N N . TRP A 1 112 ? -16.911 -11.686 21.221 1.00 89.88 112 TRP A N 1
ATOM 866 C CA . TRP A 1 112 ? -16.795 -12.315 19.911 1.00 89.88 112 TRP A CA 1
ATOM 867 C C . TRP A 1 112 ? -18.066 -13.071 19.528 1.00 89.88 112 TRP A C 1
ATOM 869 O O . TRP A 1 112 ? -18.594 -13.882 20.284 1.00 89.88 112 TRP A O 1
ATOM 879 N N . HIS A 1 113 ? -18.494 -12.874 18.288 1.00 88.69 113 HIS A N 1
ATOM 880 C CA . HIS A 1 113 ? -19.672 -13.495 17.694 1.00 88.69 113 HIS A CA 1
ATOM 881 C C . HIS A 1 113 ? -19.257 -14.256 16.424 1.00 88.69 113 HIS A C 1
ATOM 883 O O . HIS A 1 113 ? -19.456 -13.768 15.306 1.00 88.69 113 HIS A O 1
ATOM 889 N N . PRO A 1 114 ? -18.611 -15.431 16.556 1.00 83.00 114 PRO A N 1
ATOM 890 C CA . PRO A 1 114 ? -18.074 -16.160 15.415 1.00 83.00 114 PRO A CA 1
ATOM 891 C C . PRO A 1 114 ? -19.185 -16.778 14.558 1.00 83.00 114 PRO A C 1
ATOM 893 O O . PRO A 1 114 ? -20.139 -17.371 15.059 1.00 83.00 114 PRO A O 1
ATOM 896 N N . VAL A 1 115 ? -19.028 -16.705 13.235 1.00 80.56 115 VAL A N 1
ATOM 897 C CA . VAL A 1 115 ? -19.930 -17.384 12.294 1.00 80.56 115 VAL A CA 1
ATOM 898 C C . VAL A 1 115 ? -19.476 -18.835 12.131 1.00 80.56 115 VAL A C 1
ATOM 900 O O . VAL A 1 115 ? -18.507 -19.113 11.426 1.00 80.56 115 VAL A O 1
ATOM 903 N N . ILE A 1 116 ? -20.186 -19.774 12.758 1.00 77.56 116 ILE A N 1
ATOM 904 C CA . ILE A 1 116 ? -19.924 -21.213 12.6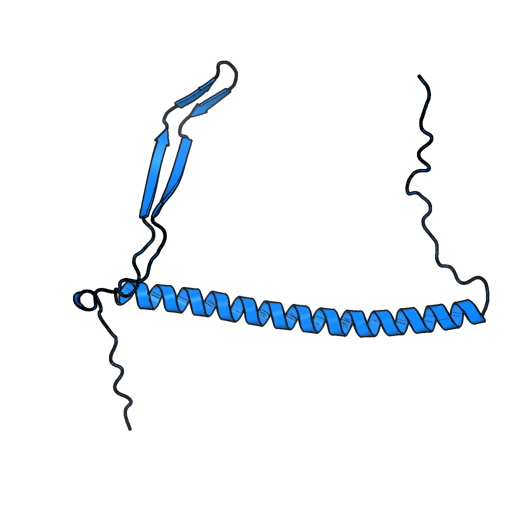13 1.00 77.56 116 ILE A CA 1
ATOM 905 C C . ILE A 1 116 ? -20.583 -21.700 11.317 1.00 77.56 116 ILE A C 1
ATOM 907 O O . ILE A 1 116 ? -21.790 -21.937 11.269 1.00 77.56 116 ILE A O 1
ATOM 911 N N . ARG A 1 117 ? -19.797 -21.858 10.246 1.00 75.00 117 ARG A N 1
ATOM 912 C CA . ARG A 1 117 ? -20.269 -22.534 9.030 1.00 75.00 117 ARG A CA 1
ATOM 913 C C . ARG A 1 117 ? -20.139 -24.041 9.225 1.00 75.00 117 ARG A C 1
ATOM 915 O O . ARG A 1 117 ? -19.028 -24.553 9.321 1.00 75.00 117 ARG A O 1
ATOM 922 N N . LYS A 1 118 ? -21.266 -24.752 9.277 1.00 70.06 118 LYS A N 1
ATOM 923 C CA . LYS A 1 118 ? -21.260 -26.216 9.188 1.00 70.06 118 LYS A CA 1
ATOM 924 C C . LYS A 1 118 ? -20.911 -26.578 7.746 1.00 70.06 118 LYS A C 1
ATOM 926 O O . LYS A 1 118 ? -21.658 -26.227 6.837 1.00 70.06 118 LYS A O 1
ATOM 931 N N . VAL A 1 119 ? -19.760 -27.211 7.534 1.00 63.66 119 VAL A N 1
ATOM 932 C CA . VAL A 1 119 ? -19.429 -27.811 6.237 1.00 63.66 119 VAL A CA 1
ATOM 933 C C . VAL A 1 119 ? -20.385 -28.987 6.065 1.00 63.66 119 VAL A C 1
ATOM 935 O O . VAL A 1 119 ? -20.361 -29.921 6.864 1.00 63.66 119 VAL A O 1
ATOM 938 N N . GLN A 1 120 ? -21.304 -28.877 5.109 1.00 57.84 120 GLN A N 1
ATOM 939 C CA . GLN A 1 120 ? -22.199 -29.973 4.754 1.00 57.84 120 GLN A CA 1
ATOM 940 C C . GLN A 1 120 ? -21.347 -31.041 4.036 1.00 57.84 120 GLN A C 1
ATOM 942 O O . GLN A 1 120 ? -20.573 -30.645 3.160 1.00 57.84 120 GLN A O 1
ATOM 947 N N . PRO A 1 121 ? -21.401 -32.321 4.454 1.00 63.69 121 PRO A N 1
ATOM 948 C CA . PRO A 1 121 ? -20.596 -33.393 3.867 1.00 63.69 121 PRO A CA 1
ATOM 949 C C . PRO A 1 121 ? -20.961 -33.684 2.409 1.00 63.69 121 PRO A C 1
ATOM 951 O O . PRO A 1 121 ? -22.126 -33.424 2.026 1.00 63.69 121 PRO A O 1
#

Foldseek 3Di:
DDDPPDPDPPPPVPLDQPDPVSVVVVVVVVVVVVVVVVVVVVVVVVVVVVVVVVVVVVVVVVVVCCVQQQKDAFDKDKDFDQWDDDPVDIDGGDIDIDGPGHMDTDPDCVRGRDDDDDDDD

Sequence (121 aa):
MAGLSSSGPDDAVSVTPENRVQKALWQAAVRQGWGEGRQSADQILEANFNRLTRDYRGMLMYSQLLRQGFITAPVVTDQQQTVTGDRQKLTTGDRVRSLKENAGFVPDKTQWHPVIRKVQP

Secondary structure (DSSP, 8-state):
--------S--------SSHHHHHHHHHHHHHHHHHHHHHHHHHHHHHHHHHHHHHHHHHHHHHHHHTTSBPPPEEEEEEEEEEEETTEEEEEEEEEEEEE---B---GGG----------

Nearest PDB structures (foldseek):
  7muy-assembly1_JC  TM=5.978E-01  e=1.708E-06  Legionella pneumophila
  7muv-assembly1_BC  TM=5.972E-01  e=5.577E-06  Legionella pneumophila
  7muc-assembly1_AC  TM=7.086E-01  e=3.513E-05  Legionella pneumophila
  6x65-assembly1_BC  TM=6.927E-01  e=7.732E-05  Legionella pneumophila
  5aww-assembly1_Y  TM=3.448E-01  e=9.322E+00  Thermus thermophilus HB8

Radius of gyration: 30.05 Å; Cα contacts (8 Å, |Δi|>4): 86; chains: 1; bounding box: 52×74×64 Å

Solvent-accessible surface area (backbone atoms only — not comparable to full-atom values): 7466 Å² total; per-residue (Å²): 134,88,78,86,81,70,81,66,95,76,75,74,78,73,86,67,61,90,44,74,70,49,39,53,52,51,55,49,49,52,53,48,51,53,53,52,48,51,54,51,52,52,52,52,50,51,52,50,52,52,48,51,52,49,54,54,52,48,53,53,49,50,57,50,33,42,76,22,35,42,31,48,76,56,43,71,46,75,48,77,39,67,70,52,68,58,102,88,46,80,43,73,68,43,73,53,73,46,77,74,40,74,63,45,77,48,88,59,67,91,58,47,53,80,84,84,76,80,80,80,131

Mean predicted aligned error: 13.42 Å